Protein AF-A0A3B8JD65-F1 (afdb_monomer_lite)

pLDDT: mean 92.72, std 9.22, range [46.81, 98.81]

Radius of gyration: 20.48 Å; chains: 1; bounding box: 44×36×71 Å

Secondary structure (DSSP, 8-state):
------S-S-EEHHHHHHHHHHHHHHHHHH--HHHHHHHHHHHHHHHHHTB-TTT-SB-SEE-TTS-B---SGGGG-S-BTTBSHHHHHHHHHHHHHIIIIIII---EEEEE-PPTT-SGGGEEE---S-PPTTSEEEEEEEETTEE---EETTTTEEE----SSPPPEEEEEEE-

Structure (mmCIF, N/CA/C/O backbone):
data_AF-A0A3B8JD65-F1
#
_entry.id   AF-A0A3B8JD65-F1
#
loop_
_atom_site.group_PDB
_atom_site.id
_atom_site.type_symbol
_atom_site.label_atom_id
_atom_site.label_alt_id
_atom_site.label_comp_id
_atom_site.label_asym_id
_atom_site.label_entity_id
_atom_site.label_seq_id
_atom_site.pdbx_PDB_ins_code
_atom_site.Cartn_x
_atom_site.Cartn_y
_atom_site.Cartn_z
_atom_site.occupancy
_atom_site.B_iso_or_equiv
_atom_site.auth_seq_id
_atom_site.auth_comp_id
_atom_site.auth_asym_id
_atom_site.auth_atom_id
_atom_site.pdbx_PDB_model_num
ATOM 1 N N . SER A 1 1 ? 8.258 0.711 -44.687 1.00 46.81 1 SER A N 1
ATOM 2 C CA . SER A 1 1 ? 7.918 1.975 -44.004 1.00 46.81 1 SER A CA 1
ATOM 3 C C . SER A 1 1 ? 9.043 2.310 -43.041 1.00 46.81 1 SER A C 1
ATOM 5 O O . SER A 1 1 ? 9.581 1.408 -42.413 1.00 46.81 1 SER A O 1
ATOM 7 N N . ILE A 1 2 ? 9.456 3.573 -42.954 1.00 46.84 2 ILE A N 1
ATOM 8 C CA . ILE A 1 2 ? 10.455 4.006 -41.969 1.00 46.84 2 ILE A CA 1
ATOM 9 C C . ILE A 1 2 ? 9.679 4.369 -40.703 1.00 46.84 2 ILE A C 1
ATOM 11 O O . ILE A 1 2 ? 8.951 5.361 -40.692 1.00 46.84 2 ILE A O 1
ATOM 15 N N . HIS A 1 3 ? 9.789 3.552 -39.657 1.00 54.88 3 HIS A N 1
ATOM 16 C CA . HIS A 1 3 ? 9.274 3.903 -38.336 1.00 54.88 3 HIS A CA 1
ATOM 17 C C . HIS A 1 3 ? 10.179 4.995 -37.756 1.00 54.88 3 HIS A C 1
ATOM 19 O O . HIS A 1 3 ? 11.249 4.706 -37.227 1.00 54.88 3 HIS A O 1
ATOM 25 N N . ARG A 1 4 ? 9.793 6.270 -37.888 1.00 50.84 4 ARG A N 1
ATOM 26 C CA . ARG A 1 4 ? 10.418 7.328 -37.084 1.00 50.84 4 ARG A CA 1
ATOM 27 C C . ARG A 1 4 ? 10.106 7.032 -35.618 1.00 50.84 4 ARG A C 1
ATOM 29 O O . ARG A 1 4 ? 8.936 6.916 -35.262 1.00 50.84 4 ARG A O 1
ATOM 36 N N . TYR A 1 5 ? 11.138 6.910 -34.787 1.00 55.41 5 TYR A N 1
ATOM 37 C CA . TYR A 1 5 ? 10.988 6.905 -33.333 1.00 55.41 5 TYR A CA 1
ATOM 38 C C . TYR A 1 5 ? 10.368 8.252 -32.932 1.00 55.41 5 TYR A C 1
ATOM 40 O O . TYR A 1 5 ? 11.020 9.288 -33.001 1.00 55.41 5 TYR A O 1
ATOM 48 N N . VAL A 1 6 ? 9.076 8.249 -32.601 1.00 52.88 6 VAL A N 1
ATOM 49 C CA . VAL A 1 6 ? 8.347 9.449 -32.138 1.00 52.88 6 VAL A CA 1
ATOM 50 C C . VAL A 1 6 ? 8.665 9.745 -30.664 1.00 52.88 6 VAL A C 1
ATOM 52 O O . VAL A 1 6 ? 8.416 10.841 -30.174 1.00 52.88 6 VAL A O 1
ATOM 55 N N . TRP A 1 7 ? 9.261 8.783 -29.962 1.00 64.12 7 TRP A N 1
ATOM 56 C CA . TRP A 1 7 ? 9.438 8.801 -28.519 1.00 64.12 7 TRP A CA 1
ATOM 57 C C . TRP A 1 7 ? 10.915 8.869 -28.155 1.00 64.12 7 TRP A C 1
ATOM 59 O O . TRP A 1 7 ? 11.736 8.150 -28.717 1.00 64.12 7 TRP A O 1
ATOM 69 N N . HIS A 1 8 ? 11.248 9.714 -27.184 1.00 80.25 8 HIS A N 1
ATOM 70 C CA . HIS A 1 8 ? 12.492 9.546 -26.445 1.00 80.25 8 HIS A CA 1
ATOM 71 C C . HIS A 1 8 ? 12.450 8.220 -25.675 1.00 80.25 8 HIS A C 1
ATOM 73 O O . HIS A 1 8 ? 11.383 7.730 -25.303 1.00 80.25 8 HIS A O 1
ATOM 79 N N . ASP A 1 9 ? 13.608 7.656 -25.371 1.00 88.19 9 ASP A N 1
ATOM 80 C CA . ASP A 1 9 ? 13.733 6.409 -24.617 1.00 88.19 9 ASP A CA 1
ATOM 81 C C . ASP A 1 9 ? 13.684 6.604 -23.090 1.00 88.19 9 ASP A C 1
ATOM 83 O O . ASP A 1 9 ? 13.762 5.626 -22.349 1.00 88.19 9 ASP A O 1
ATOM 87 N N . ARG A 1 10 ? 13.479 7.841 -22.615 1.00 90.69 10 ARG A N 1
ATOM 88 C CA . ARG A 1 10 ? 13.289 8.155 -21.189 1.00 90.69 10 ARG A CA 1
ATOM 89 C C . ARG A 1 10 ? 12.028 7.503 -20.615 1.00 90.69 10 ARG A C 1
ATOM 91 O O . ARG A 1 10 ? 10.979 7.488 -21.263 1.00 90.69 10 ARG A O 1
ATOM 98 N N . LYS A 1 11 ? 12.137 7.031 -19.378 1.00 93.44 11 LYS A N 1
ATOM 99 C CA . LYS A 1 11 ? 11.097 6.450 -18.529 1.00 93.44 11 LYS A CA 1
ATOM 100 C C . LYS A 1 11 ? 10.972 7.332 -17.293 1.00 93.44 11 LYS A C 1
ATOM 102 O O . LYS A 1 11 ? 11.954 7.486 -16.571 1.00 93.44 11 LYS A O 1
ATOM 107 N N . ALA A 1 12 ? 9.792 7.903 -17.072 1.00 92.75 12 ALA A N 1
ATOM 108 C CA . ALA A 1 12 ? 9.534 8.755 -15.916 1.00 92.75 12 ALA A CA 1
ATOM 109 C C . ALA A 1 12 ? 9.113 7.929 -14.699 1.00 92.75 12 ALA A C 1
ATOM 111 O O . ALA A 1 12 ? 8.365 6.959 -14.841 1.00 92.75 12 ALA A O 1
ATOM 112 N N . TRP A 1 13 ? 9.551 8.352 -13.510 1.00 92.50 13 TRP A N 1
ATOM 113 C CA . TRP A 1 13 ? 9.298 7.645 -12.249 1.00 92.50 13 TRP A CA 1
ATOM 114 C C . TRP A 1 13 ? 7.806 7.404 -12.012 1.00 92.50 13 TRP A C 1
ATOM 116 O O . TRP A 1 13 ? 7.386 6.259 -11.868 1.00 92.50 13 TRP A O 1
ATOM 126 N N . TRP A 1 14 ? 6.988 8.455 -12.116 1.00 93.81 14 TRP A N 1
ATOM 127 C CA . TRP A 1 14 ? 5.559 8.381 -11.821 1.00 93.81 14 TRP A CA 1
ATOM 128 C C . TRP A 1 14 ? 4.814 7.464 -12.796 1.00 93.81 14 TRP A C 1
ATOM 130 O O . TRP A 1 14 ? 3.883 6.769 -12.403 1.00 93.81 14 TRP A O 1
ATOM 140 N N . GLN A 1 15 ? 5.227 7.414 -14.068 1.00 94.06 15 GLN A N 1
ATOM 141 C CA . GLN A 1 15 ? 4.615 6.514 -15.051 1.00 94.06 15 GLN A CA 1
ATOM 142 C C . GLN A 1 15 ? 4.883 5.056 -14.685 1.00 94.06 15 GLN A C 1
ATOM 144 O O . GLN A 1 15 ? 3.993 4.214 -14.806 1.00 94.06 15 GLN A O 1
ATOM 149 N N . GLN A 1 16 ? 6.097 4.768 -14.214 1.00 95.25 16 GLN A N 1
ATOM 150 C CA . GLN A 1 16 ? 6.479 3.437 -13.770 1.00 95.25 16 GLN A CA 1
ATOM 151 C C . GLN A 1 16 ? 5.748 3.055 -12.474 1.00 95.25 16 GLN A C 1
ATOM 153 O O . GLN A 1 16 ? 5.170 1.972 -12.408 1.00 95.25 16 GLN A O 1
ATOM 158 N N . GLU A 1 17 ? 5.709 3.951 -11.483 1.00 96.38 17 GLU A N 1
ATOM 159 C CA . GLU A 1 17 ? 5.003 3.752 -10.209 1.00 96.38 17 GLU A CA 1
ATOM 160 C C . GLU A 1 17 ? 3.509 3.467 -10.440 1.00 96.38 17 GLU A C 1
ATOM 162 O O . GLU A 1 17 ? 2.987 2.457 -9.966 1.00 96.38 17 GLU A O 1
ATOM 167 N N . GLN A 1 18 ? 2.830 4.279 -11.257 1.00 96.31 18 GLN A N 1
ATOM 168 C CA . GLN A 1 18 ? 1.416 4.064 -11.583 1.00 96.31 18 GLN A CA 1
ATOM 169 C C . GLN A 1 18 ? 1.184 2.791 -12.406 1.00 96.31 18 GLN A C 1
ATOM 171 O O . GLN A 1 18 ? 0.194 2.091 -12.191 1.00 96.31 18 GLN A O 1
ATOM 176 N N . SER A 1 19 ? 2.097 2.441 -13.321 1.00 96.75 19 SER A N 1
ATOM 177 C CA . SER A 1 19 ? 1.998 1.193 -14.086 1.00 96.75 19 SER A CA 1
ATOM 178 C C . SER A 1 19 ? 2.054 -0.039 -13.184 1.00 96.75 19 SER A C 1
ATOM 180 O O . SER A 1 19 ? 1.324 -0.998 -13.434 1.00 96.75 19 SER A O 1
ATOM 182 N N . ILE A 1 20 ? 2.900 -0.030 -12.151 1.00 97.50 20 ILE A N 1
ATOM 183 C CA . ILE A 1 20 ? 3.006 -1.133 -11.187 1.00 97.50 20 ILE A CA 1
ATOM 184 C C . ILE A 1 20 ? 1.679 -1.311 -10.445 1.00 97.50 20 ILE A C 1
ATOM 186 O O . ILE A 1 20 ? 1.142 -2.419 -10.398 1.00 97.50 20 ILE A O 1
ATOM 190 N N . LEU A 1 21 ? 1.126 -0.216 -9.914 1.00 96.94 21 LEU A N 1
ATOM 191 C CA . LEU A 1 21 ? -0.142 -0.237 -9.185 1.00 96.94 21 LEU A CA 1
ATOM 192 C C . LEU A 1 21 ? -1.298 -0.712 -10.071 1.00 96.94 21 LEU A C 1
ATOM 194 O O . LEU A 1 21 ? -2.049 -1.604 -9.676 1.00 96.94 21 LEU A O 1
ATOM 198 N N . ALA A 1 22 ? -1.397 -0.187 -11.295 1.00 96.56 22 ALA A N 1
ATOM 199 C CA . ALA A 1 22 ? -2.426 -0.585 -12.248 1.00 96.56 22 ALA A CA 1
ATOM 200 C C . ALA A 1 22 ? -2.369 -2.088 -12.560 1.00 96.56 22 ALA A C 1
ATOM 202 O O . ALA A 1 22 ? -3.400 -2.762 -12.538 1.00 96.56 22 ALA A O 1
ATOM 203 N N . TYR A 1 23 ? -1.176 -2.640 -12.802 1.00 97.50 23 TYR A N 1
ATOM 204 C CA . TYR A 1 23 ? -1.044 -4.069 -13.076 1.00 97.50 23 TYR A CA 1
ATOM 205 C C . TYR A 1 23 ? -1.343 -4.944 -11.859 1.00 97.50 23 TYR A C 1
ATOM 207 O O . TYR A 1 23 ? -1.948 -5.999 -12.035 1.00 97.50 23 TYR A O 1
ATOM 215 N N . PHE A 1 24 ? -0.999 -4.522 -10.638 1.00 96.06 24 PHE A N 1
ATOM 216 C CA . PHE A 1 24 ? -1.393 -5.265 -9.439 1.00 96.06 24 PHE A CA 1
ATOM 217 C C . PHE A 1 24 ? -2.913 -5.296 -9.240 1.00 96.06 24 PHE A C 1
ATOM 219 O O . PHE A 1 24 ? -3.464 -6.360 -8.950 1.00 96.06 24 PHE A O 1
ATOM 226 N N . ILE A 1 25 ? -3.603 -4.173 -9.462 1.00 95.19 25 ILE A N 1
ATOM 227 C CA . ILE A 1 25 ? -5.071 -4.124 -9.413 1.00 95.19 25 ILE A CA 1
ATOM 228 C C . ILE A 1 25 ? -5.665 -5.043 -10.486 1.00 95.19 25 ILE A C 1
ATOM 230 O O . ILE A 1 25 ? -6.498 -5.891 -10.172 1.00 95.19 25 ILE A O 1
ATOM 234 N N . LEU A 1 26 ? -5.216 -4.928 -11.742 1.00 95.75 26 LEU A N 1
ATOM 235 C CA . LEU A 1 26 ? -5.706 -5.767 -12.842 1.00 95.75 26 LEU A CA 1
ATOM 236 C C . LEU A 1 26 ? -5.462 -7.257 -12.580 1.00 95.75 26 LEU A C 1
ATOM 238 O O . LEU A 1 26 ? -6.350 -8.073 -12.821 1.00 95.75 26 LEU A O 1
ATOM 242 N N . ALA A 1 27 ? -4.288 -7.615 -12.058 1.00 94.75 27 ALA A N 1
ATOM 243 C CA . ALA A 1 27 ? -3.955 -8.985 -11.689 1.00 94.75 27 ALA A CA 1
ATOM 244 C C . ALA A 1 27 ? -4.918 -9.533 -10.634 1.00 94.75 27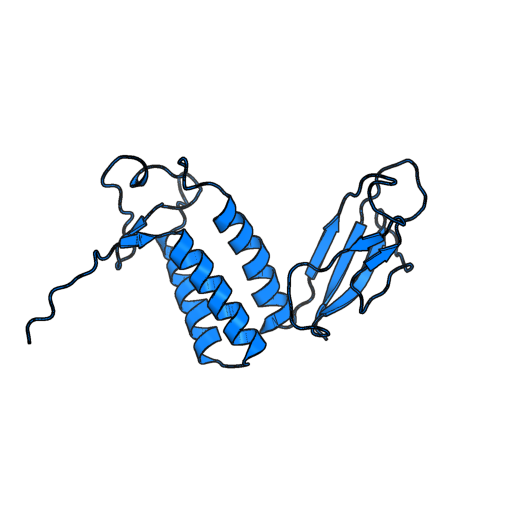 ALA A C 1
ATOM 246 O O . ALA A 1 27 ? -5.438 -10.634 -10.791 1.00 94.75 27 ALA A O 1
ATOM 247 N N . GLY A 1 28 ? -5.179 -8.752 -9.586 1.00 92.31 28 GLY A N 1
ATOM 248 C CA . GLY A 1 28 ? -6.033 -9.156 -8.480 1.00 92.31 28 GLY A CA 1
ATOM 249 C C . GLY A 1 28 ? -7.527 -9.191 -8.804 1.00 92.31 28 GLY A C 1
ATOM 250 O O . GLY A 1 28 ? -8.230 -10.087 -8.347 1.00 92.31 28 GLY A O 1
ATOM 251 N N . VAL A 1 29 ? -8.015 -8.241 -9.605 1.00 93.00 29 VAL A N 1
ATOM 252 C CA . VAL A 1 29 ? -9.440 -8.123 -9.961 1.00 93.00 29 VAL A CA 1
ATOM 253 C C . VAL A 1 29 ? -9.826 -9.088 -11.079 1.00 93.00 29 VAL A C 1
ATOM 255 O O . VAL A 1 29 ? -10.882 -9.712 -11.014 1.00 93.00 29 VAL A O 1
ATOM 258 N N . LEU A 1 30 ? -8.987 -9.221 -12.110 1.00 94.12 30 LEU A N 1
ATOM 259 C CA . LEU A 1 30 ? -9.274 -10.075 -13.270 1.00 94.12 30 LEU A CA 1
ATOM 260 C C . LEU A 1 30 ? -8.716 -11.495 -13.117 1.00 94.12 30 LEU A C 1
ATOM 262 O O . LEU A 1 30 ? -8.961 -12.336 -13.979 1.00 94.12 30 LEU A O 1
ATOM 266 N N . ASN A 1 31 ? -7.953 -11.756 -12.050 1.00 87.19 31 ASN A N 1
ATOM 267 C CA . ASN A 1 31 ? -7.280 -13.028 -11.784 1.00 87.19 31 ASN A CA 1
ATOM 268 C C . ASN A 1 31 ? -6.442 -13.534 -12.979 1.00 87.19 31 ASN A C 1
ATOM 270 O O . ASN A 1 31 ? -6.414 -14.726 -13.289 1.00 87.19 31 ASN A O 1
ATOM 274 N N . ASN A 1 32 ? -5.780 -12.611 -13.686 1.00 90.88 32 ASN A N 1
ATOM 275 C CA . ASN A 1 32 ? -5.010 -12.903 -14.895 1.00 90.88 32 ASN A CA 1
ATOM 276 C C . ASN A 1 32 ? -3.500 -12.846 -14.612 1.00 90.88 32 ASN A C 1
ATOM 278 O O . ASN A 1 32 ? -2.957 -11.822 -14.188 1.00 90.88 32 ASN A O 1
ATOM 282 N N . GLN A 1 33 ? -2.817 -13.956 -14.901 1.00 92.25 33 GLN A N 1
ATOM 283 C CA . GLN A 1 33 ? -1.388 -14.128 -14.648 1.00 92.25 33 GLN A CA 1
ATOM 284 C C . GLN A 1 33 ? -0.490 -13.242 -15.519 1.00 92.25 33 GLN A C 1
ATOM 286 O O . GLN A 1 33 ? 0.614 -12.913 -15.088 1.00 92.25 33 GLN A O 1
ATOM 291 N N . ASP A 1 34 ? -0.945 -12.793 -16.692 1.00 97.38 34 ASP A N 1
ATOM 292 C CA . ASP A 1 34 ? -0.174 -11.847 -17.503 1.00 97.38 34 ASP A CA 1
ATOM 293 C C . ASP A 1 34 ? -0.041 -10.493 -16.808 1.00 97.38 34 ASP A C 1
ATOM 295 O O . ASP A 1 34 ? 1.058 -9.949 -16.741 1.00 97.38 34 ASP A O 1
ATOM 299 N N . TYR A 1 35 ? -1.117 -9.978 -16.203 1.00 97.38 35 TYR A N 1
ATOM 300 C CA . TYR A 1 35 ? -1.037 -8.733 -15.434 1.00 97.38 35 TYR A CA 1
ATOM 301 C C . TYR A 1 35 ? -0.164 -8.889 -14.193 1.00 97.38 35 TYR A C 1
ATOM 303 O O . TYR A 1 35 ? 0.601 -7.985 -13.869 1.00 97.38 35 TYR A O 1
ATOM 311 N N . HIS A 1 36 ? -0.204 -10.051 -13.536 1.00 95.50 36 HIS A N 1
ATOM 312 C CA . HIS A 1 36 ? 0.692 -10.317 -12.415 1.00 95.50 36 HIS A CA 1
ATOM 313 C C . HIS A 1 36 ? 2.161 -10.318 -12.861 1.00 95.50 36 HIS A C 1
ATOM 315 O O . HIS A 1 36 ? 3.011 -9.697 -12.218 1.00 95.50 36 HIS A O 1
ATOM 321 N N . ARG A 1 37 ? 2.463 -10.959 -13.995 1.00 97.38 37 ARG A N 1
ATOM 322 C CA . ARG A 1 37 ? 3.797 -10.939 -14.600 1.00 97.38 37 ARG A CA 1
ATOM 323 C C . ARG A 1 37 ? 4.228 -9.515 -14.953 1.00 97.38 37 ARG A C 1
ATOM 325 O O . ARG A 1 37 ? 5.320 -9.121 -14.554 1.00 97.38 37 ARG A O 1
ATOM 332 N N . PHE A 1 38 ? 3.373 -8.723 -15.601 1.00 97.88 38 PHE A N 1
ATOM 333 C CA . PHE A 1 38 ? 3.680 -7.331 -15.941 1.00 97.88 38 PHE A CA 1
ATOM 334 C C . PHE A 1 38 ? 3.925 -6.460 -14.706 1.00 97.88 38 PHE A C 1
ATOM 336 O O . PHE A 1 38 ? 4.867 -5.672 -14.706 1.00 97.88 38 PHE A O 1
ATOM 343 N N . ALA A 1 39 ? 3.150 -6.633 -13.629 1.00 96.56 39 ALA A N 1
ATOM 344 C CA . ALA A 1 39 ? 3.389 -5.929 -12.369 1.00 96.56 39 ALA A CA 1
ATOM 345 C C . ALA A 1 39 ? 4.783 -6.247 -11.809 1.00 96.56 39 ALA A C 1
ATOM 347 O O . ALA A 1 39 ? 5.522 -5.345 -11.417 1.00 96.56 39 ALA A O 1
ATOM 348 N N . ARG A 1 40 ? 5.169 -7.529 -11.817 1.00 96.69 40 ARG A N 1
ATOM 349 C CA . ARG A 1 40 ? 6.481 -7.980 -11.335 1.00 96.69 40 ARG A CA 1
ATOM 350 C C . ARG A 1 40 ? 7.628 -7.486 -12.208 1.00 96.69 40 ARG A C 1
ATOM 352 O O . ARG A 1 40 ? 8.633 -7.044 -11.666 1.00 96.69 40 ARG A O 1
ATOM 359 N N . GLU A 1 41 ? 7.487 -7.546 -13.529 1.00 97.56 41 GLU A N 1
ATOM 360 C CA . GLU A 1 41 ? 8.483 -7.033 -14.477 1.00 97.56 41 GLU A CA 1
ATOM 361 C C . GLU A 1 41 ? 8.662 -5.513 -14.312 1.00 97.56 41 GLU A C 1
ATOM 363 O O . GLU A 1 41 ? 9.790 -5.027 -14.207 1.00 97.56 41 GLU A O 1
ATOM 368 N N . ALA A 1 42 ? 7.559 -4.765 -14.196 1.00 96.94 42 ALA A N 1
ATOM 369 C CA . ALA A 1 42 ? 7.583 -3.323 -13.980 1.00 96.94 42 ALA A CA 1
ATOM 370 C C . ALA A 1 42 ? 8.208 -2.945 -12.626 1.00 96.94 42 ALA A C 1
ATOM 372 O O . ALA A 1 42 ? 9.029 -2.026 -12.566 1.00 96.94 42 ALA A O 1
ATOM 373 N N . ALA A 1 43 ? 7.865 -3.668 -11.556 1.00 97.19 43 ALA A N 1
ATOM 374 C CA . ALA A 1 43 ? 8.433 -3.461 -10.227 1.00 97.19 43 ALA A CA 1
ATOM 375 C C . ALA A 1 43 ? 9.920 -3.833 -10.176 1.00 97.19 43 ALA A C 1
ATOM 377 O O . ALA A 1 43 ? 10.707 -3.126 -9.552 1.00 97.19 43 ALA A O 1
ATOM 378 N N . ALA A 1 44 ? 10.329 -4.904 -10.861 1.00 97.25 44 ALA A N 1
ATOM 379 C CA . ALA A 1 44 ? 11.732 -5.294 -10.963 1.00 97.25 44 ALA A CA 1
ATOM 380 C C . ALA A 1 44 ? 12.560 -4.223 -11.683 1.00 97.25 44 ALA A C 1
ATOM 382 O O . ALA A 1 44 ? 13.621 -3.846 -11.191 1.00 97.25 44 ALA A O 1
ATOM 383 N N . PHE A 1 45 ? 12.057 -3.682 -12.799 1.00 97.12 45 PHE A N 1
ATOM 384 C CA . PHE A 1 45 ? 12.710 -2.570 -13.491 1.00 97.12 45 PHE A CA 1
ATOM 385 C C . PHE A 1 45 ? 12.814 -1.329 -12.595 1.00 97.12 45 PHE A C 1
ATOM 387 O O . PHE A 1 45 ? 13.874 -0.713 -12.517 1.00 97.12 45 PHE A O 1
ATOM 394 N N . TYR A 1 46 ? 11.740 -0.988 -11.877 1.00 96.81 46 TYR A N 1
ATOM 395 C CA . TYR A 1 46 ? 11.739 0.142 -10.950 1.00 96.81 46 TYR A CA 1
ATOM 396 C C . TYR A 1 46 ? 12.788 -0.017 -9.843 1.00 96.81 46 TYR A C 1
ATOM 398 O O . TYR A 1 46 ? 13.657 0.836 -9.684 1.00 96.81 46 TYR A O 1
ATOM 406 N N . ASN A 1 47 ? 12.769 -1.147 -9.136 1.00 95.69 47 ASN A N 1
ATOM 407 C CA . ASN A 1 47 ? 13.701 -1.413 -8.042 1.00 95.69 47 ASN A CA 1
ATOM 408 C C . ASN A 1 47 ? 15.165 -1.469 -8.497 1.00 95.69 47 ASN A C 1
ATOM 410 O O . ASN A 1 47 ? 16.046 -1.108 -7.726 1.00 95.69 47 ASN A O 1
ATOM 414 N N . ALA A 1 48 ? 15.429 -1.923 -9.725 1.00 96.06 48 ALA A N 1
ATOM 415 C CA . ALA A 1 48 ? 16.787 -2.026 -10.248 1.00 96.06 48 ALA A CA 1
ATOM 416 C C . ALA A 1 48 ? 17.377 -0.678 -10.691 1.00 96.06 48 ALA A C 1
ATOM 418 O O . ALA A 1 48 ? 18.588 -0.502 -10.603 1.00 96.06 48 ALA A O 1
ATOM 419 N N . TRP A 1 49 ? 16.549 0.244 -11.194 1.00 96.25 49 TRP A N 1
ATOM 420 C CA . TRP A 1 49 ? 17.054 1.399 -11.949 1.00 96.25 49 TRP A CA 1
ATOM 421 C C . TRP A 1 49 ? 16.617 2.759 -11.419 1.00 96.25 49 TRP A C 1
ATOM 423 O O . TRP A 1 49 ? 17.319 3.741 -11.632 1.00 96.25 49 TRP A O 1
ATOM 433 N N . PHE A 1 50 ? 15.466 2.849 -10.754 1.00 95.69 50 PHE A N 1
ATOM 434 C CA . PHE A 1 50 ? 14.924 4.135 -10.317 1.00 95.69 50 PHE A CA 1
ATOM 435 C C . PHE A 1 50 ? 15.391 4.551 -8.925 1.00 95.69 50 PHE A C 1
ATOM 437 O O . PHE A 1 50 ? 15.430 5.748 -8.646 1.00 95.69 50 PHE A O 1
ATOM 444 N N . LEU A 1 51 ? 15.731 3.594 -8.060 1.00 94.19 51 LEU A N 1
ATOM 445 C CA . LEU A 1 51 ? 16.168 3.875 -6.697 1.00 94.19 51 LEU A CA 1
ATOM 446 C C . LEU A 1 51 ? 17.615 4.367 -6.697 1.00 94.19 51 LEU A C 1
ATOM 448 O O . LEU A 1 51 ? 18.511 3.670 -7.169 1.00 94.19 51 LEU A O 1
ATOM 452 N N . ASP A 1 52 ? 17.845 5.544 -6.124 1.00 93.06 52 ASP A N 1
ATOM 453 C CA . ASP A 1 52 ? 19.198 6.012 -5.851 1.00 93.06 52 ASP A CA 1
ATOM 454 C C . ASP A 1 52 ? 19.617 5.511 -4.466 1.00 93.06 52 ASP A C 1
ATOM 456 O O . ASP A 1 52 ? 19.182 6.032 -3.437 1.00 93.06 52 ASP A O 1
ATOM 460 N N . THR A 1 53 ? 20.417 4.448 -4.441 1.00 89.31 53 THR A N 1
ATOM 461 C CA . THR A 1 53 ? 20.839 3.780 -3.203 1.00 89.31 53 THR A CA 1
ATOM 462 C C . THR A 1 53 ? 21.985 4.484 -2.482 1.00 89.31 53 THR A C 1
ATOM 464 O O . THR A 1 53 ? 22.242 4.154 -1.329 1.00 89.31 53 THR A O 1
ATOM 467 N N . GLU A 1 54 ? 22.657 5.434 -3.135 1.00 90.56 54 GLU A N 1
ATOM 468 C CA . GLU A 1 54 ? 23.779 6.181 -2.556 1.00 90.56 54 GLU A CA 1
ATOM 469 C C . GLU A 1 54 ? 23.269 7.433 -1.838 1.00 90.56 54 GLU A C 1
ATOM 471 O O . GLU A 1 54 ? 23.517 7.638 -0.652 1.00 90.56 54 GLU A O 1
ATOM 476 N N . ASP A 1 55 ? 22.480 8.240 -2.547 1.00 90.25 55 ASP A N 1
ATOM 477 C CA . ASP A 1 55 ? 22.019 9.547 -2.073 1.00 90.25 55 ASP A CA 1
ATOM 478 C C . ASP A 1 55 ? 20.540 9.527 -1.628 1.00 90.25 55 ASP A C 1
ATOM 480 O O . ASP A 1 55 ? 19.979 10.560 -1.248 1.00 90.25 55 ASP A O 1
ATOM 484 N N . GLY A 1 56 ? 19.874 8.370 -1.713 1.00 90.25 56 GLY A N 1
ATOM 485 C CA . GLY A 1 56 ? 18.464 8.181 -1.365 1.00 90.25 56 GLY A CA 1
ATOM 486 C C . GLY A 1 56 ? 17.488 8.788 -2.378 1.00 90.25 56 GLY A C 1
ATOM 487 O O . GLY A 1 56 ? 17.836 9.648 -3.181 1.00 90.25 56 GLY A O 1
ATOM 488 N N . GLY A 1 57 ? 16.221 8.375 -2.331 1.00 90.75 57 GLY A N 1
ATOM 489 C CA . GLY A 1 57 ? 15.179 8.873 -3.233 1.00 90.75 57 GLY A CA 1
ATOM 490 C C . GLY A 1 57 ? 15.152 8.168 -4.592 1.00 90.75 57 GLY A C 1
ATOM 491 O O . GLY A 1 57 ? 15.613 7.037 -4.734 1.00 90.75 57 GLY A O 1
ATOM 492 N N . VAL A 1 58 ? 14.541 8.828 -5.576 1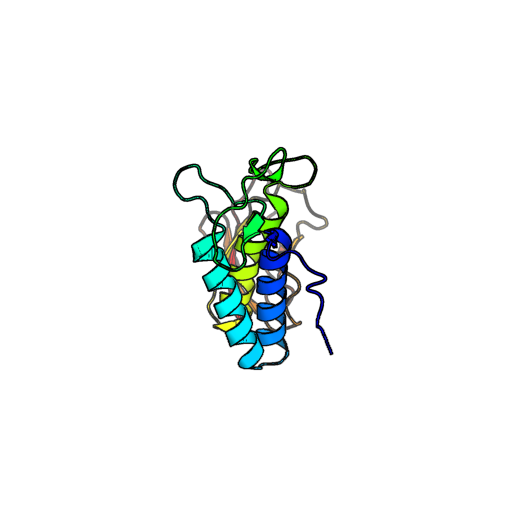.00 93.94 58 VAL A N 1
ATOM 493 C CA . VAL A 1 58 ? 14.195 8.236 -6.874 1.00 93.94 58 VAL A CA 1
ATOM 494 C C . VAL A 1 58 ? 14.670 9.152 -7.997 1.00 93.94 58 VAL A C 1
ATOM 496 O O . VAL A 1 58 ? 14.502 10.371 -7.908 1.00 93.94 58 VAL A O 1
ATOM 499 N N . TYR A 1 59 ? 15.256 8.591 -9.054 1.00 93.81 59 TYR A N 1
ATOM 500 C CA . TYR A 1 59 ? 15.610 9.355 -10.249 1.00 93.81 59 TYR A CA 1
ATOM 501 C C . TYR A 1 59 ? 14.359 9.841 -10.981 1.00 93.81 59 TYR A C 1
ATOM 503 O O . TYR A 1 59 ? 13.422 9.079 -11.201 1.00 93.81 59 TYR A O 1
ATOM 511 N N . PHE A 1 60 ? 14.367 11.099 -11.429 1.00 92.88 60 PHE A N 1
ATOM 512 C CA . PHE A 1 60 ? 13.259 11.668 -12.201 1.00 92.88 60 PHE A CA 1
ATOM 513 C C . PHE A 1 60 ? 13.025 10.874 -13.500 1.00 92.88 60 PHE A C 1
ATOM 515 O O . PHE A 1 60 ? 11.906 10.482 -13.820 1.00 92.88 60 PHE A O 1
ATOM 522 N N . ASN A 1 61 ? 14.091 10.593 -14.249 1.00 93.25 61 ASN A N 1
ATOM 523 C CA . ASN A 1 61 ? 14.034 9.786 -15.462 1.00 93.25 61 ASN A CA 1
ATOM 524 C C . ASN A 1 61 ? 15.194 8.789 -15.495 1.00 93.25 61 ASN A C 1
ATOM 526 O O . ASN A 1 61 ? 16.325 9.135 -15.153 1.00 93.25 61 ASN A O 1
ATOM 530 N N . VAL A 1 62 ? 14.931 7.597 -16.025 1.00 94.81 62 VAL A N 1
ATOM 531 C CA . VAL A 1 62 ? 15.967 6.670 -16.509 1.00 94.81 62 VAL A CA 1
ATOM 532 C C . VAL A 1 62 ? 15.786 6.442 -18.004 1.00 94.81 62 VAL A C 1
ATOM 534 O O . VAL A 1 62 ? 14.696 6.621 -18.542 1.00 94.81 62 VAL A O 1
ATOM 537 N N . LEU A 1 63 ? 16.841 6.060 -18.709 1.00 93.94 63 LEU A N 1
ATOM 538 C CA . LEU A 1 63 ? 16.752 5.604 -20.093 1.00 93.94 63 LEU A CA 1
ATOM 539 C C . LEU A 1 63 ? 16.189 4.177 -20.148 1.00 93.94 63 LEU A C 1
ATOM 541 O O . LEU A 1 63 ? 16.114 3.477 -19.139 1.00 93.94 63 LEU A O 1
ATOM 545 N N . ALA A 1 64 ? 15.811 3.704 -21.336 1.00 91.50 64 ALA A N 1
ATOM 546 C CA . ALA A 1 64 ? 15.258 2.356 -21.502 1.00 91.50 64 ALA A CA 1
ATOM 547 C C . ALA A 1 64 ? 16.234 1.236 -21.084 1.00 91.50 64 ALA A C 1
ATOM 549 O O . ALA A 1 64 ? 15.799 0.125 -20.797 1.00 91.50 64 ALA A O 1
ATOM 550 N N . ASN A 1 65 ? 17.536 1.530 -21.034 1.00 93.38 65 ASN A N 1
ATOM 551 C CA . ASN A 1 65 ? 18.574 0.630 -20.532 1.00 93.38 65 ASN A CA 1
ATOM 552 C C . ASN A 1 65 ? 18.841 0.767 -19.018 1.00 93.38 65 ASN A C 1
ATOM 554 O O . ASN A 1 65 ? 19.756 0.122 -18.520 1.00 93.38 65 ASN A O 1
ATOM 558 N N . GLY A 1 66 ? 18.086 1.612 -18.311 1.00 93.50 66 GLY A N 1
ATOM 559 C CA . GLY A 1 66 ? 18.197 1.816 -16.868 1.00 93.50 66 GLY A CA 1
ATOM 560 C C . GLY A 1 66 ? 19.172 2.909 -16.425 1.00 93.50 66 GLY A C 1
ATOM 561 O O . GLY A 1 66 ? 19.213 3.225 -15.242 1.00 93.50 66 GLY A O 1
ATOM 562 N N . LEU A 1 67 ? 19.933 3.529 -17.337 1.00 94.62 67 LEU A N 1
ATOM 563 C CA . LEU A 1 67 ? 20.851 4.609 -16.959 1.00 94.62 67 LEU A CA 1
ATOM 564 C C . LEU A 1 67 ? 20.079 5.860 -16.502 1.00 94.62 67 LEU A C 1
ATOM 566 O O . LEU A 1 67 ? 19.197 6.313 -17.239 1.00 94.62 67 LEU A O 1
ATOM 570 N N . PRO A 1 68 ? 20.424 6.474 -15.356 1.00 93.38 68 PRO A N 1
ATOM 571 C CA . PRO A 1 68 ? 19.822 7.734 -14.929 1.00 93.38 68 PRO A CA 1
ATOM 572 C C . PRO A 1 68 ? 20.020 8.845 -15.966 1.00 93.38 68 PRO A C 1
ATOM 574 O O . PRO A 1 68 ? 21.124 9.067 -16.470 1.00 93.38 68 PRO A O 1
ATOM 577 N N . TYR A 1 69 ? 18.951 9.575 -16.281 1.00 91.44 69 TYR A N 1
ATOM 578 C CA . TYR A 1 69 ? 18.990 10.664 -17.253 1.00 91.44 69 TYR A CA 1
ATOM 579 C C . TYR A 1 69 ? 19.209 12.013 -16.557 1.00 91.44 69 TYR A C 1
ATOM 581 O O . TYR A 1 69 ? 18.271 12.663 -16.107 1.00 91.44 69 TYR A O 1
ATOM 589 N N . LEU A 1 70 ? 20.472 12.446 -16.489 1.00 88.94 70 LEU A N 1
ATOM 590 C CA . LEU A 1 70 ? 20.927 13.592 -15.686 1.00 88.94 70 LEU A CA 1
ATOM 591 C C . LEU A 1 70 ? 21.254 14.839 -16.533 1.00 88.94 70 LEU A C 1
ATOM 593 O O . LEU A 1 70 ? 22.246 15.533 -16.277 1.00 88.94 70 LEU A O 1
ATOM 597 N N . ALA A 1 71 ? 20.460 15.113 -17.572 1.00 78.75 71 ALA A N 1
ATOM 598 C CA . ALA A 1 71 ? 20.807 16.083 -18.615 1.00 78.75 71 ALA A CA 1
ATOM 599 C C . ALA A 1 71 ? 20.877 17.540 -18.122 1.00 78.75 71 ALA A C 1
ATOM 601 O O . ALA A 1 71 ? 21.870 18.210 -18.394 1.00 78.75 71 ALA A O 1
ATOM 602 N N . SER A 1 72 ? 19.873 18.048 -17.395 1.00 76.81 72 SER A N 1
ATOM 603 C CA . SER A 1 72 ? 19.934 19.337 -16.672 1.00 76.81 72 SER A CA 1
ATOM 604 C C . SER A 1 72 ? 18.651 19.608 -15.866 1.00 76.81 72 SER A C 1
ATOM 606 O O . SER A 1 72 ? 17.649 18.913 -16.015 1.00 76.81 72 SER A O 1
ATOM 608 N N . GLY A 1 73 ? 18.676 20.636 -15.008 1.00 82.44 73 GLY A N 1
ATOM 609 C CA . GLY A 1 73 ? 17.492 21.126 -14.291 1.00 82.44 73 GLY A CA 1
ATOM 610 C C . GLY A 1 73 ? 16.859 20.085 -13.364 1.00 82.44 73 GLY A C 1
ATOM 611 O O . GLY A 1 73 ? 17.566 19.355 -12.670 1.00 82.44 73 GLY A O 1
ATOM 612 N N . ASN A 1 74 ? 15.524 20.016 -13.373 1.00 81.75 74 ASN A N 1
ATOM 613 C CA . ASN A 1 74 ? 14.750 19.101 -12.526 1.00 81.75 74 ASN A CA 1
ATOM 614 C C . ASN A 1 74 ? 15.112 17.624 -12.737 1.00 81.75 74 ASN A C 1
ATOM 616 O O . ASN A 1 74 ? 14.957 16.848 -11.806 1.00 81.75 74 ASN A O 1
ATOM 620 N N . GLU A 1 75 ? 15.626 17.232 -13.908 1.00 82.38 75 GLU A N 1
ATOM 621 C CA . GLU A 1 75 ? 15.970 15.831 -14.193 1.00 82.38 75 GLU A CA 1
ATOM 622 C C . GLU A 1 75 ? 17.211 15.345 -13.426 1.00 82.38 75 GLU A C 1
ATOM 624 O O . GLU A 1 75 ? 17.401 14.145 -13.261 1.00 82.38 75 GLU A O 1
ATOM 629 N N . ARG A 1 76 ? 18.037 16.269 -12.909 1.00 83.69 76 ARG A N 1
ATOM 630 C CA . ARG A 1 76 ? 19.101 15.956 -11.936 1.00 83.69 76 ARG A CA 1
ATOM 631 C C . ARG A 1 76 ? 18.606 15.948 -10.494 1.00 83.69 76 ARG A C 1
ATOM 633 O O . ARG A 1 76 ? 19.281 15.422 -9.616 1.00 83.69 76 ARG A O 1
ATOM 640 N N . GLY A 1 77 ? 17.484 16.613 -10.244 1.00 84.69 77 GLY A N 1
ATOM 641 C CA . GLY A 1 77 ? 16.901 16.729 -8.921 1.00 84.69 77 GLY A CA 1
ATOM 642 C C . GLY A 1 77 ? 16.073 15.500 -8.570 1.00 84.69 77 GLY A C 1
ATOM 643 O O . GLY A 1 77 ? 15.536 14.814 -9.433 1.00 84.69 77 GLY A O 1
ATOM 644 N N . LYS A 1 78 ? 15.918 15.271 -7.268 1.00 86.19 78 LYS A N 1
ATOM 645 C CA . LYS A 1 78 ? 14.989 14.275 -6.702 1.00 86.19 78 LYS A CA 1
ATOM 646 C C . LYS A 1 78 ? 13.730 14.921 -6.126 1.00 86.19 78 LYS A C 1
ATOM 648 O O . LYS A 1 78 ? 12.955 14.303 -5.404 1.00 86.19 78 LYS A O 1
ATOM 653 N N . GLY A 1 79 ? 13.562 16.207 -6.418 1.00 86.75 79 GLY A N 1
ATOM 654 C CA . GLY A 1 79 ? 12.467 17.036 -5.962 1.00 86.75 79 GLY A CA 1
ATOM 655 C C . GLY A 1 79 ? 12.335 18.261 -6.856 1.00 86.75 79 GLY A C 1
ATOM 656 O O . GLY A 1 79 ? 13.328 18.843 -7.291 1.00 86.75 79 GLY A O 1
ATOM 657 N N . SER A 1 80 ? 11.100 18.634 -7.160 1.00 86.81 80 SER A N 1
ATOM 658 C CA . SER A 1 80 ? 10.757 19.831 -7.924 1.00 86.81 80 SER A CA 1
ATOM 659 C C . SER A 1 80 ? 9.321 20.253 -7.609 1.00 86.81 80 SER A C 1
ATOM 661 O O . SER A 1 80 ? 8.624 19.595 -6.840 1.00 86.81 80 SER A O 1
ATOM 663 N N . HIS A 1 81 ? 8.822 21.296 -8.272 1.00 87.25 81 HIS A N 1
ATOM 664 C CA . HIS A 1 81 ? 7.395 21.641 -8.218 1.00 87.25 81 HIS A CA 1
ATOM 665 C C . HIS A 1 81 ? 6.468 20.506 -8.713 1.00 87.25 81 HIS A C 1
ATOM 667 O O . HIS A 1 81 ? 5.262 20.574 -8.502 1.00 87.25 81 HIS A O 1
ATOM 673 N N . SER A 1 82 ? 7.008 19.504 -9.420 1.00 82.88 82 SER A N 1
ATOM 674 C CA . SER A 1 82 ? 6.264 18.380 -10.016 1.00 82.88 82 SER A CA 1
ATOM 675 C C . SER A 1 82 ? 6.701 17.005 -9.506 1.00 82.88 82 SER A C 1
ATOM 677 O O . SER A 1 82 ? 6.122 16.000 -9.900 1.00 82.88 82 SER A O 1
ATOM 679 N N . MET A 1 83 ? 7.713 16.950 -8.635 1.00 87.50 83 MET A N 1
ATOM 680 C CA . MET A 1 83 ? 8.221 15.709 -8.058 1.00 87.50 83 MET A CA 1
ATOM 681 C C . MET A 1 83 ? 8.438 15.906 -6.567 1.00 87.50 83 MET A C 1
ATOM 683 O O . MET A 1 83 ? 9.215 16.758 -6.142 1.00 87.50 83 MET A O 1
ATOM 687 N N . SER A 1 84 ? 7.747 15.101 -5.779 1.00 86.56 84 SER A N 1
ATOM 688 C CA . SER A 1 84 ? 7.908 15.004 -4.336 1.00 86.56 84 SER A CA 1
ATOM 689 C C . SER A 1 84 ? 7.629 13.560 -3.921 1.00 86.56 84 SER A C 1
ATOM 691 O O . SER A 1 84 ? 7.459 12.685 -4.770 1.00 86.56 84 SER A O 1
ATOM 693 N N . GLY A 1 85 ? 7.541 13.301 -2.619 1.00 86.00 85 GLY A N 1
ATOM 694 C CA . GLY A 1 85 ? 7.298 11.958 -2.100 1.00 86.00 85 GLY A CA 1
ATOM 695 C C . GLY A 1 85 ? 5.894 11.397 -2.344 1.00 86.00 85 GLY A C 1
ATOM 696 O O . GLY A 1 85 ? 5.655 10.285 -1.891 1.00 86.00 85 GLY A O 1
ATOM 697 N N . TYR A 1 86 ? 4.971 12.114 -3.005 1.00 89.88 86 TYR A N 1
ATOM 698 C CA . TYR A 1 86 ? 3.587 11.650 -3.195 1.00 89.88 86 TYR A CA 1
ATOM 699 C C . TYR A 1 86 ? 3.534 10.262 -3.848 1.00 89.88 86 TYR A C 1
ATOM 701 O O . TYR A 1 86 ? 3.117 9.304 -3.201 1.00 89.88 86 TYR A O 1
ATOM 709 N N . HIS A 1 87 ? 4.019 10.136 -5.087 1.00 92.19 87 HIS A N 1
ATOM 710 C CA . HIS A 1 87 ? 3.887 8.883 -5.828 1.00 92.19 87 HIS A CA 1
ATOM 711 C C . HIS A 1 87 ? 4.740 7.757 -5.245 1.00 92.19 87 HIS A C 1
ATOM 713 O O . HIS A 1 87 ? 4.278 6.624 -5.191 1.00 92.19 87 HIS A O 1
ATOM 719 N N . SER A 1 88 ? 5.931 8.052 -4.723 1.00 91.19 88 SER A N 1
ATOM 720 C CA . SER A 1 88 ? 6.775 7.016 -4.119 1.00 91.19 88 SER A CA 1
ATOM 721 C C . SER A 1 88 ? 6.211 6.507 -2.792 1.00 91.19 88 SER A C 1
ATOM 723 O O . SER A 1 88 ? 6.274 5.311 -2.516 1.00 91.19 88 SER A O 1
ATOM 725 N N . THR A 1 89 ? 5.600 7.380 -1.982 1.00 92.56 89 THR A N 1
ATOM 726 C CA . THR A 1 89 ? 4.916 6.959 -0.745 1.00 92.56 89 THR A CA 1
ATOM 727 C C . THR A 1 89 ? 3.649 6.169 -1.064 1.00 92.56 89 THR A C 1
ATOM 729 O O . THR A 1 89 ? 3.411 5.123 -0.460 1.00 92.56 89 THR A O 1
ATOM 732 N N . GLU A 1 90 ? 2.865 6.639 -2.038 1.00 94.81 90 GLU A N 1
ATOM 733 C CA . GLU A 1 90 ? 1.684 5.948 -2.562 1.00 94.81 90 GLU A CA 1
ATOM 734 C C . GLU A 1 90 ? 2.049 4.562 -3.108 1.00 94.81 90 GLU A C 1
ATOM 736 O O . GLU A 1 90 ? 1.418 3.581 -2.722 1.00 94.81 90 GLU A O 1
ATOM 741 N N . LEU A 1 91 ? 3.110 4.450 -3.918 1.00 95.75 91 LEU A N 1
ATOM 742 C CA . LEU A 1 91 ? 3.602 3.176 -4.439 1.00 95.75 91 LEU A CA 1
ATOM 743 C C . LEU A 1 91 ? 3.948 2.220 -3.298 1.00 95.75 91 LEU A C 1
ATOM 745 O O . LEU A 1 91 ? 3.460 1.095 -3.295 1.00 95.75 91 LEU A O 1
ATOM 749 N N . CYS A 1 92 ? 4.765 2.643 -2.330 1.00 94.38 92 CYS A N 1
ATOM 750 C CA . CYS A 1 92 ? 5.161 1.785 -1.212 1.00 94.38 92 CYS A CA 1
ATOM 751 C C . CYS A 1 92 ? 3.947 1.252 -0.437 1.00 94.38 92 CYS A C 1
ATOM 753 O O . CYS A 1 92 ? 3.878 0.060 -0.135 1.00 94.38 92 CYS A O 1
ATOM 755 N N . TYR A 1 93 ? 2.984 2.124 -0.137 1.00 96.19 93 TYR A N 1
ATOM 756 C CA . TYR A 1 93 ? 1.786 1.762 0.614 1.00 96.19 93 TYR A CA 1
ATOM 757 C C . TYR A 1 93 ? 0.850 0.850 -0.196 1.00 96.19 93 TYR A C 1
ATOM 759 O O . TYR A 1 93 ? 0.512 -0.250 0.248 1.00 96.19 93 TYR A O 1
ATOM 767 N N . LEU A 1 94 ? 0.475 1.260 -1.410 1.00 96.81 94 LEU A N 1
ATOM 768 C CA . LEU A 1 94 ? -0.497 0.544 -2.235 1.00 96.81 94 LEU A CA 1
ATOM 769 C C . LEU A 1 94 ? 0.073 -0.743 -2.843 1.00 96.81 94 LEU A C 1
ATOM 771 O O . LEU A 1 94 ? -0.632 -1.748 -2.893 1.00 96.81 94 LEU A O 1
ATOM 775 N N . ALA A 1 95 ? 1.350 -0.782 -3.236 1.00 96.00 95 ALA A N 1
ATOM 776 C CA . ALA A 1 95 ? 1.969 -2.022 -3.7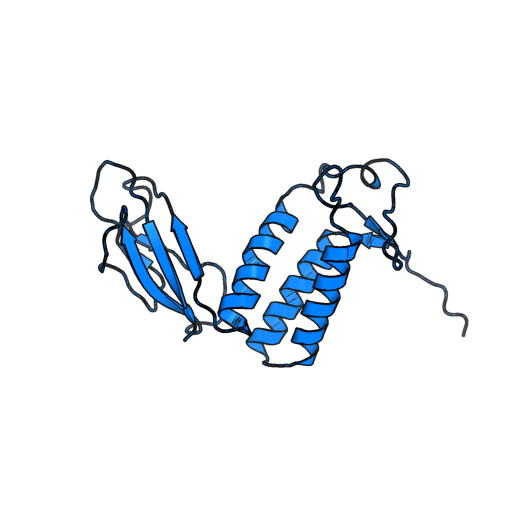10 1.00 96.00 95 ALA A CA 1
ATOM 777 C C . ALA A 1 95 ? 2.006 -3.085 -2.605 1.00 96.00 95 ALA A C 1
ATOM 779 O O . ALA A 1 95 ? 1.761 -4.259 -2.888 1.00 96.00 95 ALA A O 1
ATOM 780 N N . ALA A 1 96 ? 2.254 -2.693 -1.348 1.00 96.12 96 ALA A N 1
ATOM 781 C CA . ALA A 1 96 ? 2.179 -3.611 -0.216 1.00 96.12 96 ALA A CA 1
ATOM 782 C C . ALA A 1 96 ? 0.748 -4.133 -0.009 1.00 96.12 96 ALA A C 1
ATOM 784 O O . ALA A 1 96 ? 0.559 -5.342 0.129 1.00 96.12 96 ALA A O 1
ATOM 785 N N . ILE A 1 97 ? -0.255 -3.250 -0.059 1.00 97.00 97 ILE A N 1
ATOM 786 C CA . ILE A 1 97 ? -1.678 -3.610 0.055 1.00 97.00 97 ILE A CA 1
ATOM 787 C C . ILE A 1 97 ? -2.095 -4.589 -1.040 1.00 97.00 97 ILE A C 1
ATOM 789 O O . ILE A 1 97 ? -2.620 -5.659 -0.736 1.00 97.00 97 ILE A O 1
ATOM 793 N N . TYR A 1 98 ? -1.854 -4.263 -2.310 1.00 96.44 98 TYR A N 1
ATOM 794 C CA . TYR A 1 98 ? -2.300 -5.104 -3.418 1.00 96.44 98 TYR A CA 1
ATOM 795 C C . TYR A 1 98 ? -1.534 -6.426 -3.467 1.00 96.44 98 TYR A C 1
ATOM 797 O O . TYR A 1 98 ? -2.135 -7.484 -3.649 1.00 96.44 98 TYR A O 1
ATOM 805 N N . SER A 1 99 ? -0.219 -6.395 -3.249 1.00 94.94 99 SER A N 1
ATOM 806 C CA . SER A 1 99 ? 0.582 -7.617 -3.219 1.00 94.94 99 SER A CA 1
ATOM 807 C C . SER A 1 99 ? 0.127 -8.550 -2.097 1.00 94.94 99 SER A C 1
ATOM 809 O O . SER A 1 99 ? -0.139 -9.724 -2.347 1.00 94.94 99 SER A O 1
ATOM 811 N N . ASN A 1 100 ? -0.021 -8.052 -0.868 1.00 96.75 100 ASN A N 1
ATOM 812 C CA . ASN A 1 100 ? -0.358 -8.902 0.271 1.00 96.75 100 ASN A CA 1
ATOM 813 C C . ASN A 1 100 ? -1.843 -9.260 0.308 1.00 96.75 100 ASN A C 1
ATOM 815 O O . ASN A 1 100 ? -2.177 -10.440 0.272 1.00 96.75 100 ASN A O 1
ATOM 819 N N . LEU A 1 101 ? -2.744 -8.279 0.352 1.00 96.62 101 LEU A N 1
ATOM 820 C CA . LEU A 1 101 ? -4.167 -8.537 0.587 1.00 96.62 101 LEU A CA 1
ATOM 821 C C . LEU A 1 101 ? -4.879 -9.044 -0.671 1.00 96.62 101 LEU A C 1
ATOM 823 O O . LEU A 1 101 ? -5.705 -9.955 -0.593 1.00 96.62 101 LEU A O 1
ATOM 827 N N . LEU A 1 102 ? -4.564 -8.478 -1.838 1.00 94.19 102 LEU A N 1
ATOM 828 C CA . LEU A 1 102 ? -5.303 -8.786 -3.060 1.00 94.19 102 LEU A CA 1
ATOM 829 C C . LEU A 1 102 ? -4.753 -10.028 -3.778 1.00 94.19 102 LEU A C 1
ATOM 831 O O . LEU A 1 102 ? -5.548 -10.888 -4.159 1.00 94.19 102 LEU A O 1
ATOM 835 N N . ILE A 1 103 ? -3.429 -10.143 -3.916 1.00 94.06 103 ILE A N 1
ATOM 836 C CA . ILE A 1 103 ? -2.773 -11.195 -4.714 1.00 94.06 103 ILE A CA 1
ATOM 837 C C . ILE A 1 103 ? -2.365 -12.394 -3.855 1.00 94.06 103 ILE A C 1
ATOM 839 O O . ILE A 1 103 ? -2.867 -13.494 -4.065 1.00 94.06 103 ILE A O 1
ATOM 843 N N . ASN A 1 104 ? -1.471 -12.192 -2.884 1.00 94.56 104 ASN A N 1
ATOM 844 C CA . ASN A 1 104 ? -0.859 -13.287 -2.122 1.00 94.56 104 ASN A CA 1
ATOM 845 C C . ASN A 1 104 ? -1.735 -13.801 -0.974 1.00 94.56 104 ASN A C 1
ATOM 847 O O . ASN A 1 104 ? -1.426 -14.832 -0.386 1.00 94.56 104 ASN A O 1
ATOM 851 N N . LYS A 1 105 ? -2.821 -13.092 -0.651 1.00 95.62 105 LYS A N 1
ATOM 852 C CA . LYS A 1 105 ? -3.731 -13.417 0.454 1.00 95.62 105 LYS A CA 1
ATOM 853 C C . LYS A 1 105 ? -3.002 -13.521 1.804 1.00 95.62 105 LYS A C 1
ATOM 855 O O . LYS A 1 105 ? -3.250 -14.421 2.602 1.00 95.62 105 LYS A O 1
ATOM 860 N N . HIS A 1 106 ? -2.137 -12.553 2.085 1.00 97.94 106 HIS A N 1
ATOM 861 C CA . HIS A 1 106 ? -1.430 -12.409 3.353 1.00 97.94 106 HIS A CA 1
ATOM 862 C C . HIS A 1 106 ? -2.056 -11.307 4.223 1.00 97.94 106 HIS A C 1
ATOM 864 O O . HIS A 1 106 ? -2.236 -10.191 3.732 1.00 97.94 106 HIS A O 1
ATOM 870 N N . PRO A 1 107 ? -2.348 -11.581 5.509 1.00 98.06 107 PRO A N 1
ATOM 871 C CA . PRO A 1 107 ? -2.757 -10.565 6.477 1.00 98.06 107 PRO A CA 1
ATOM 872 C C . PRO A 1 107 ? -1.766 -9.404 6.609 1.00 98.06 107 PRO A C 1
ATOM 874 O O . PRO A 1 107 ? -0.558 -9.588 6.454 1.00 98.06 107 PRO A O 1
ATOM 877 N N . MET A 1 108 ? -2.270 -8.221 6.965 1.00 98.00 108 MET A N 1
ATOM 878 C CA . MET A 1 108 ? -1.459 -7.032 7.242 1.00 98.00 108 MET A CA 1
ATOM 879 C C . MET A 1 108 ? -1.961 -6.282 8.474 1.00 98.00 108 MET A C 1
ATOM 881 O O . MET A 1 108 ? -3.166 -6.125 8.664 1.00 98.00 108 MET A O 1
ATOM 885 N N . ASP A 1 109 ? -1.028 -5.760 9.268 1.00 98.44 109 ASP A N 1
ATOM 886 C CA . ASP A 1 109 ? -1.329 -4.933 10.434 1.00 98.44 109 ASP A CA 1
ATOM 887 C C . ASP A 1 109 ? -1.246 -3.440 10.071 1.00 98.44 109 ASP A C 1
ATOM 889 O O . ASP A 1 109 ? -0.247 -2.969 9.524 1.00 98.44 109 ASP A O 1
ATOM 893 N N . PHE A 1 110 ? -2.287 -2.687 10.418 1.00 98.25 110 PHE A N 1
ATOM 894 C CA . PHE A 1 110 ? -2.390 -1.241 10.236 1.00 98.25 110 PHE A CA 1
ATOM 895 C C . PHE A 1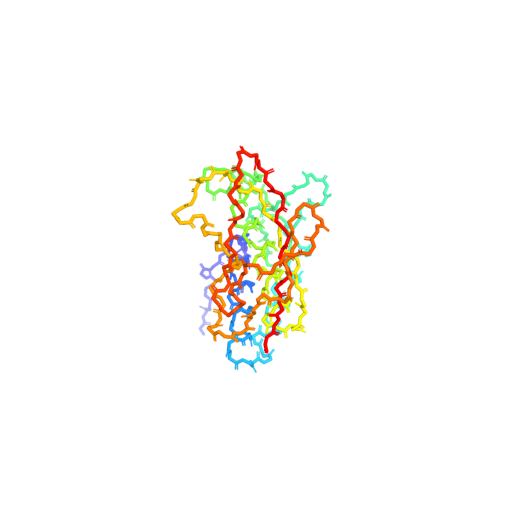 110 ? -2.445 -0.542 11.588 1.00 98.25 110 PHE A C 1
ATOM 897 O O . PHE A 1 110 ? -3.080 -1.021 12.528 1.00 98.25 110 PHE A O 1
ATOM 904 N N . TYR A 1 111 ? -1.792 0.613 11.679 1.00 98.25 111 TYR A N 1
ATOM 905 C CA . TYR A 1 111 ? -1.619 1.343 12.928 1.00 98.25 111 TYR A CA 1
ATOM 906 C C . TYR A 1 111 ? -2.185 2.752 12.806 1.00 98.25 111 TYR A C 1
ATOM 908 O O . TYR A 1 111 ? -1.853 3.495 11.885 1.00 98.25 111 TYR A O 1
ATOM 916 N N . PHE A 1 112 ? -3.003 3.138 13.779 1.00 98.12 112 PHE A N 1
ATOM 917 C CA . PHE A 1 112 ? -3.664 4.434 13.833 1.00 98.12 112 PHE A CA 1
ATOM 918 C C . PHE A 1 112 ? -3.453 5.076 15.205 1.00 98.12 112 PHE A C 1
ATOM 920 O O . PHE A 1 112 ? -3.325 4.397 16.225 1.00 98.12 112 PHE A O 1
ATOM 927 N N . LYS A 1 113 ? -3.443 6.411 15.238 1.00 97.62 113 LYS A N 1
ATOM 928 C CA . LYS A 1 113 ? -3.367 7.195 16.480 1.00 97.62 113 LYS A CA 1
ATOM 929 C C . LYS A 1 113 ? -4.374 8.354 16.445 1.00 97.62 113 LYS A C 1
ATOM 931 O O . LYS A 1 113 ? -3.965 9.508 16.270 1.00 97.62 113 LYS A O 1
ATOM 936 N N . PRO A 1 114 ? -5.684 8.049 16.515 1.00 96.81 114 PRO A N 1
ATOM 937 C CA . PRO A 1 114 ? -6.746 9.028 16.322 1.00 96.81 114 PRO A CA 1
ATOM 938 C C . PRO A 1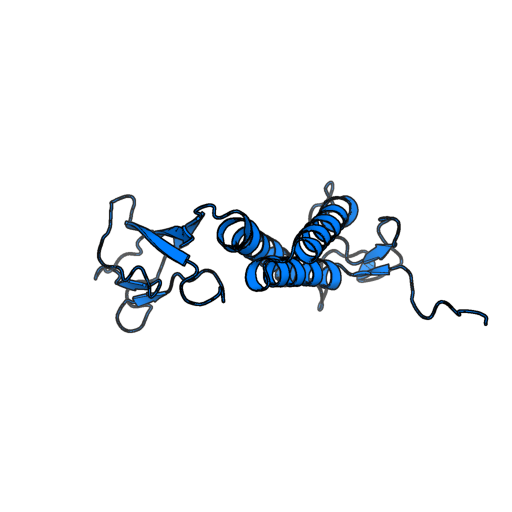 114 ? -6.778 10.088 17.430 1.00 96.81 114 PRO A C 1
ATOM 940 O O . PRO A 1 114 ? -6.311 9.871 18.548 1.00 96.81 114 PRO A O 1
ATOM 943 N N . ILE A 1 115 ? -7.340 11.253 17.107 1.00 95.44 115 ILE A N 1
ATOM 944 C CA . ILE A 1 115 ? -7.633 12.307 18.085 1.00 95.44 115 ILE A CA 1
ATOM 945 C C . ILE A 1 115 ? -8.979 11.982 18.759 1.00 95.44 115 ILE A C 1
ATOM 947 O O . ILE A 1 115 ? -9.936 11.690 18.038 1.00 95.44 115 ILE A O 1
ATOM 951 N N . PRO A 1 116 ? -9.085 12.050 20.100 1.00 92.19 116 PRO A N 1
ATOM 952 C CA . PRO A 1 116 ? -10.350 11.925 20.823 1.00 92.19 116 PRO A CA 1
ATOM 953 C C . PRO A 1 116 ? -11.442 12.846 20.282 1.00 92.19 116 PRO A C 1
ATOM 955 O O . PRO A 1 116 ? -11.202 14.039 20.101 1.00 92.19 116 PRO A O 1
ATOM 958 N N . GLY A 1 117 ? -12.628 12.303 19.990 1.00 91.38 117 GLY A N 1
ATOM 959 C CA . GLY A 1 117 ? -13.729 13.077 19.401 1.00 91.38 117 GLY A CA 1
ATOM 960 C C . GLY A 1 117 ? -13.449 13.612 17.990 1.00 91.38 117 GLY A C 1
ATOM 961 O O . GLY A 1 117 ? -14.223 14.413 17.476 1.00 91.38 117 GLY A O 1
ATOM 962 N N . GLY A 1 118 ? -12.350 13.197 17.349 1.00 93.44 118 GLY A N 1
ATOM 963 C CA . GLY A 1 118 ? -11.929 13.694 16.037 1.00 93.44 118 GLY A CA 1
ATOM 964 C C . GLY A 1 118 ? -12.732 13.140 14.858 1.00 93.44 118 GLY A C 1
ATOM 965 O O . GLY A 1 118 ? -12.551 13.603 13.735 1.00 93.44 118 GLY A O 1
ATOM 966 N N . PHE A 1 119 ? -13.612 12.163 15.096 1.00 95.25 119 PHE A N 1
ATOM 967 C CA . PHE A 1 119 ? -14.469 11.567 14.075 1.00 95.25 119 PHE A CA 1
ATOM 968 C C . PHE A 1 119 ? -15.942 11.655 14.467 1.00 95.25 119 PHE A C 1
ATOM 970 O O . PHE A 1 119 ? -16.268 11.443 15.639 1.00 95.25 119 PHE A O 1
ATOM 977 N N . PRO A 1 120 ? -16.844 11.863 13.491 1.00 95.19 120 PRO A N 1
ATOM 978 C CA . PRO A 1 120 ? -18.271 11.666 13.702 1.00 95.19 120 PRO A CA 1
ATOM 979 C C . PRO A 1 120 ? -18.542 10.301 14.341 1.00 95.19 120 PRO A C 1
ATOM 981 O O . PRO A 1 120 ? -17.981 9.281 13.924 1.00 95.19 120 PRO A O 1
ATOM 984 N N . ASP A 1 121 ? -19.363 10.306 15.389 1.00 95.06 121 ASP A N 1
ATOM 985 C CA . ASP A 1 121 ? -19.766 9.123 16.152 1.00 95.06 121 ASP A CA 1
ATOM 986 C C . ASP A 1 121 ? -18.610 8.301 16.757 1.00 95.06 121 ASP A C 1
ATOM 988 O O . ASP A 1 121 ? -18.826 7.146 17.138 1.00 95.06 121 ASP A O 1
ATOM 992 N N . ASN A 1 122 ? -17.396 8.863 16.857 1.00 95.81 122 ASN A N 1
ATOM 993 C CA . ASN A 1 122 ? -16.176 8.146 17.255 1.00 95.81 122 ASN A CA 1
ATOM 994 C C . ASN A 1 122 ? -15.902 6.895 16.392 1.00 95.81 122 ASN A C 1
ATOM 996 O O . ASN A 1 122 ? -15.426 5.875 16.888 1.00 95.81 122 ASN A O 1
ATOM 1000 N N . ILE A 1 123 ? -16.211 6.951 15.091 1.00 97.75 123 ILE A N 1
ATOM 1001 C CA . ILE A 1 123 ? -15.993 5.833 14.161 1.00 97.75 123 ILE A CA 1
ATOM 1002 C C . ILE A 1 123 ? -14.703 6.042 13.365 1.00 97.75 123 ILE A C 1
ATOM 1004 O O . ILE A 1 123 ? -14.625 6.916 12.499 1.00 97.75 123 ILE A O 1
ATOM 1008 N N . LEU A 1 124 ? -13.716 5.178 13.600 1.00 97.88 124 LEU A N 1
ATOM 1009 C CA . LEU A 1 124 ? -12.504 5.083 12.793 1.00 97.88 124 LEU A CA 1
ATOM 1010 C C . LEU A 1 124 ? -12.738 4.122 11.618 1.00 97.88 124 LEU A C 1
ATOM 1012 O 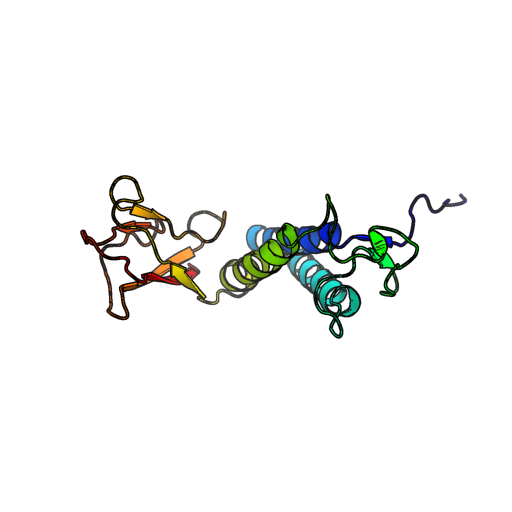O . LEU A 1 124 ? -13.058 2.955 11.826 1.00 97.88 124 LEU A O 1
ATOM 1016 N N . ARG A 1 125 ? -12.557 4.603 10.384 1.00 97.38 125 ARG A N 1
ATOM 1017 C CA . ARG A 1 125 ? -12.558 3.772 9.166 1.00 97.38 125 ARG A CA 1
ATOM 1018 C C . ARG A 1 125 ? -11.140 3.293 8.894 1.00 97.38 125 ARG A C 1
ATOM 1020 O O . ARG A 1 125 ? -10.230 4.115 8.848 1.00 97.38 125 ARG A O 1
ATOM 1027 N N . VAL A 1 126 ? -10.973 1.987 8.724 1.00 97.44 126 VAL A N 1
ATOM 1028 C CA . VAL A 1 126 ? -9.651 1.341 8.640 1.00 97.44 126 VAL A CA 1
ATOM 1029 C C . VAL A 1 126 ? -9.419 0.617 7.315 1.00 97.44 126 VAL A C 1
ATOM 1031 O O . VAL A 1 126 ? -8.441 -0.112 7.185 1.00 97.44 126 VAL A O 1
ATOM 1034 N N . SER A 1 127 ? -10.296 0.822 6.324 1.00 96.06 127 SER A N 1
ATOM 1035 C CA . SER A 1 127 ? -10.060 0.327 4.965 1.00 96.06 127 SER A CA 1
ATOM 1036 C C . SER A 1 127 ? -8.772 0.941 4.412 1.00 96.06 127 SER A C 1
ATOM 1038 O O . SER A 1 127 ? -8.657 2.170 4.413 1.00 96.06 127 SER A O 1
ATOM 1040 N N . PRO A 1 128 ? -7.812 0.126 3.948 1.00 93.56 128 PRO A N 1
ATOM 1041 C CA . PRO A 1 128 ? -6.505 0.631 3.566 1.00 93.56 128 PRO A CA 1
ATOM 1042 C C . PRO A 1 128 ? -6.500 1.291 2.182 1.00 93.56 128 PRO A C 1
ATOM 1044 O O . PRO A 1 128 ? -5.696 2.192 1.968 1.00 93.56 128 PRO A O 1
ATOM 1047 N N . ASP A 1 129 ? -7.390 0.861 1.281 1.00 90.88 129 ASP A N 1
ATOM 1048 C CA . ASP A 1 129 ? -7.602 1.406 -0.065 1.00 90.88 129 ASP A CA 1
ATOM 1049 C C . ASP A 1 129 ? -8.969 0.933 -0.640 1.00 90.88 129 ASP A C 1
ATOM 1051 O O . ASP A 1 129 ? -9.754 0.302 0.080 1.00 90.88 129 ASP A O 1
ATOM 1055 N N . ILE A 1 130 ? -9.277 1.226 -1.912 1.00 83.81 130 ILE A N 1
ATOM 1056 C CA . ILE A 1 130 ? -10.481 0.809 -2.651 1.00 83.81 130 ILE A CA 1
ATOM 1057 C C . ILE A 1 130 ? -10.299 -0.615 -3.208 1.00 83.81 130 ILE A C 1
ATOM 1059 O O . ILE A 1 130 ? -10.246 -0.855 -4.416 1.00 83.81 130 ILE A O 1
ATOM 1063 N N . LEU A 1 131 ? -10.215 -1.590 -2.305 1.00 92.75 131 LEU A N 1
ATOM 1064 C CA . LEU A 1 131 ? -10.226 -3.007 -2.670 1.00 92.75 131 LEU A CA 1
ATOM 1065 C C . LEU A 1 131 ? -11.643 -3.475 -3.061 1.00 92.75 131 LEU A C 1
ATOM 1067 O O . LEU A 1 131 ? -12.628 -2.852 -2.648 1.00 92.75 131 LEU A O 1
ATOM 1071 N N . PRO A 1 132 ? -11.781 -4.568 -3.842 1.00 93.19 132 PRO A N 1
ATOM 1072 C CA . PRO A 1 132 ? -13.089 -5.110 -4.191 1.00 93.19 132 PRO A CA 1
ATOM 1073 C C . PRO A 1 132 ? -13.959 -5.354 -2.943 1.00 93.19 132 PRO A C 1
ATOM 1075 O O . PRO A 1 132 ? -13.472 -5.922 -1.963 1.00 93.19 132 PRO A O 1
ATOM 1078 N N . PRO A 1 133 ? -15.244 -4.956 -2.946 1.00 93.44 133 PRO A N 1
ATOM 1079 C CA . PRO A 1 133 ? -16.119 -5.165 -1.797 1.00 93.44 133 PRO A CA 1
ATOM 1080 C C . PRO A 1 133 ? -16.133 -6.628 -1.343 1.00 93.44 133 PRO A C 1
ATOM 1082 O O . PRO A 1 133 ? -16.316 -7.534 -2.154 1.00 93.44 133 PRO A O 1
ATOM 1085 N N . GLY A 1 134 ? -15.936 -6.849 -0.042 1.00 94.56 134 GLY A N 1
ATOM 1086 C CA . GLY A 1 134 ? -15.898 -8.187 0.551 1.00 94.56 134 GLY A CA 1
ATOM 1087 C C . GLY A 1 134 ? -14.597 -8.966 0.335 1.00 94.56 134 GLY A C 1
ATOM 1088 O O . GLY A 1 134 ? -14.540 -10.121 0.734 1.00 94.56 134 GLY A O 1
ATOM 1089 N N . SER A 1 135 ? -13.546 -8.383 -0.261 1.00 95.69 135 SER A N 1
ATOM 1090 C CA . SER A 1 135 ? -12.262 -9.086 -0.434 1.00 95.69 135 SER A CA 1
ATOM 1091 C C . SER A 1 135 ? -11.384 -9.115 0.820 1.00 95.69 135 SER A C 1
ATOM 1093 O O . SER A 1 135 ? -10.391 -9.840 0.857 1.00 95.69 135 SER A O 1
ATOM 1095 N N . ILE A 1 136 ? -11.685 -8.267 1.804 1.00 97.88 136 ILE A N 1
ATOM 1096 C CA . ILE A 1 136 ? -10.945 -8.130 3.061 1.00 97.88 136 ILE A CA 1
ATOM 1097 C C . ILE A 1 136 ? -11.902 -7.832 4.215 1.00 97.88 136 ILE A C 1
ATOM 1099 O O . ILE A 1 136 ? -12.988 -7.297 4.001 1.00 97.88 136 ILE A O 1
ATOM 1103 N N . LYS A 1 137 ? -11.461 -8.116 5.441 1.00 98.44 137 LYS A N 1
ATOM 1104 C CA . LYS A 1 137 ? -12.166 -7.765 6.681 1.00 98.44 137 LYS A CA 1
ATOM 1105 C C . LYS A 1 137 ? -11.193 -7.544 7.836 1.00 98.44 137 LYS A C 1
ATOM 1107 O O . LYS A 1 137 ? -10.017 -7.901 7.743 1.00 98.44 137 LYS A O 1
ATOM 1112 N N . ILE A 1 138 ? -11.682 -6.995 8.947 1.00 98.75 138 ILE A N 1
ATOM 1113 C CA . ILE A 1 138 ? -10.912 -6.962 10.201 1.00 98.75 138 ILE A CA 1
ATOM 1114 C C . ILE A 1 138 ? -10.839 -8.379 10.780 1.00 98.75 138 ILE A C 1
ATOM 1116 O O . ILE A 1 138 ? -11.867 -8.986 11.073 1.00 98.75 138 ILE A O 1
ATOM 1120 N N . GLY A 1 139 ? -9.623 -8.893 10.964 1.00 98.44 139 GLY A N 1
ATOM 1121 C CA . GLY A 1 139 ? -9.368 -10.149 11.671 1.00 98.44 139 GLY A CA 1
ATOM 1122 C C . GLY A 1 139 ? -9.160 -9.948 13.171 1.00 98.44 139 GLY A C 1
ATOM 1123 O O . GLY A 1 139 ? -9.669 -10.723 13.977 1.00 98.44 139 GLY A O 1
ATOM 1124 N N . LYS A 1 140 ? -8.439 -8.888 13.552 1.00 98.62 140 LYS A N 1
ATOM 1125 C CA . LYS A 1 140 ? -8.139 -8.557 14.951 1.00 98.62 140 LYS A CA 1
ATOM 1126 C C . LYS A 1 140 ? -8.036 -7.044 15.134 1.00 98.62 140 LYS A C 1
ATOM 1128 O O . LYS A 1 140 ? -7.558 -6.351 14.239 1.00 98.62 140 LYS A O 1
ATOM 1133 N N . CYS A 1 141 ? -8.430 -6.543 16.300 1.00 98.81 141 CYS A N 1
ATOM 1134 C CA . CYS A 1 141 ? -8.183 -5.168 16.717 1.00 98.81 141 CYS A CA 1
ATOM 1135 C C . CYS A 1 141 ? -7.572 -5.155 18.121 1.00 98.81 141 CYS A C 1
ATOM 1137 O O . CYS A 1 141 ? -7.998 -5.911 18.991 1.00 98.81 141 CYS A O 1
ATOM 1139 N N . GLU A 1 142 ? -6.601 -4.275 18.337 1.00 98.81 142 GLU A N 1
ATOM 1140 C CA . GLU A 1 142 ? -6.010 -3.980 19.639 1.00 98.81 142 GLU A CA 1
ATOM 1141 C C . GLU A 1 142 ? -6.077 -2.469 19.892 1.00 98.81 142 GLU A C 1
ATOM 1143 O O . GLU A 1 142 ? -5.869 -1.666 18.973 1.00 98.81 142 GLU A O 1
ATOM 1148 N N . ILE A 1 143 ? -6.347 -2.078 21.137 1.00 98.31 143 ILE A N 1
ATOM 1149 C CA . ILE A 1 143 ? -6.250 -0.696 21.611 1.00 98.31 143 ILE A CA 1
ATOM 1150 C C . ILE A 1 143 ? -5.240 -0.654 22.752 1.00 98.31 143 ILE A C 1
ATOM 1152 O O . ILE A 1 143 ? -5.386 -1.356 23.745 1.00 98.31 143 ILE A O 1
ATOM 1156 N N . ASP A 1 144 ? -4.189 0.146 22.577 1.00 97.94 144 ASP A N 1
ATOM 1157 C CA . ASP A 1 144 ? -3.064 0.275 23.512 1.00 97.94 144 ASP A CA 1
ATOM 1158 C C . ASP A 1 144 ? -2.398 -1.064 23.893 1.00 97.94 144 ASP A C 1
ATOM 1160 O O . ASP A 1 144 ? -1.775 -1.185 24.942 1.00 97.94 144 ASP A O 1
ATOM 1164 N N . GLY A 1 145 ? -2.454 -2.042 22.980 1.00 98.00 145 GLY A N 1
ATOM 1165 C CA . GLY A 1 145 ? -1.860 -3.376 23.129 1.00 98.00 145 GLY A CA 1
ATOM 1166 C C . GLY A 1 145 ? -2.815 -4.440 23.671 1.00 98.00 145 GLY A C 1
ATOM 1167 O O . GLY A 1 145 ? -2.454 -5.612 23.679 1.00 98.00 145 GLY A O 1
ATOM 1168 N N . GLU A 1 146 ? -4.028 -4.055 24.067 1.00 98.38 146 GLU A N 1
ATOM 1169 C CA . GLU A 1 146 ? -5.048 -4.965 24.589 1.00 98.38 146 GLU A CA 1
ATOM 1170 C C . GLU A 1 146 ? -6.074 -5.325 23.512 1.00 98.38 146 GLU A C 1
ATOM 1172 O O . GLU A 1 146 ? -6.451 -4.480 22.694 1.00 98.38 146 GLU A O 1
ATOM 1177 N N . ASP A 1 147 ? -6.557 -6.570 23.524 1.00 98.50 147 ASP A N 1
ATOM 1178 C CA . ASP A 1 147 ? -7.576 -7.048 22.587 1.00 98.50 147 ASP A CA 1
ATOM 1179 C C . ASP A 1 147 ? -8.856 -6.196 22.675 1.00 98.50 147 ASP A C 1
ATOM 1181 O O . ASP A 1 147 ? -9.380 -5.912 23.754 1.00 98.50 147 ASP A O 1
ATOM 1185 N N . TYR A 1 148 ? -9.391 -5.805 21.518 1.00 98.50 148 TYR A N 1
ATOM 1186 C CA . TYR A 1 148 ? -10.549 -4.923 21.420 1.00 98.50 148 TYR A CA 1
ATOM 1187 C C . TYR A 1 148 ? -11.582 -5.466 20.439 1.00 98.50 148 TYR A C 1
ATOM 1189 O O . TYR A 1 148 ? -11.234 -5.881 19.339 1.00 98.50 148 TYR A O 1
ATOM 1197 N N . THR A 1 149 ? -12.865 -5.441 20.811 1.00 98.25 149 THR A N 1
ATOM 1198 C CA . THR A 1 149 ? -13.932 -6.145 20.072 1.00 98.25 149 THR A CA 1
ATOM 1199 C C . THR A 1 149 ? -15.041 -5.246 19.529 1.00 98.25 149 THR A C 1
ATOM 1201 O O . THR A 1 149 ? -15.888 -5.722 18.779 1.00 98.25 149 THR A O 1
ATOM 1204 N N . ASN A 1 150 ? -15.055 -3.948 19.854 1.00 98.12 150 ASN A N 1
ATOM 1205 C CA . ASN A 1 150 ? -16.085 -3.022 19.370 1.00 98.12 150 ASN A CA 1
ATOM 1206 C C . ASN A 1 150 ? -15.754 -2.504 17.958 1.00 98.12 150 ASN A C 1
ATOM 1208 O O . ASN A 1 150 ? -15.429 -1.334 17.743 1.00 98.12 150 ASN A O 1
ATOM 1212 N N . PHE A 1 151 ? -15.788 -3.412 16.990 1.00 98.44 151 PHE A N 1
ATOM 1213 C CA . PHE A 1 151 ? -15.552 -3.134 15.579 1.00 98.44 151 PHE A CA 1
ATOM 1214 C C . PHE A 1 151 ? -16.546 -3.907 14.706 1.00 98.44 151 PHE A C 1
ATOM 1216 O O . PHE A 1 151 ? -17.071 -4.945 15.102 1.00 98.44 151 PHE A O 1
ATOM 1223 N N . ASP A 1 152 ? -16.806 -3.398 13.505 1.00 98.50 152 ASP A N 1
ATOM 1224 C CA . ASP A 1 152 ? -17.568 -4.101 12.472 1.00 98.50 152 ASP A CA 1
ATOM 1225 C C . ASP A 1 152 ? -16.571 -4.589 11.416 1.00 98.50 152 ASP A C 1
ATOM 1227 O O . ASP A 1 152 ? -15.951 -3.792 10.703 1.00 98.50 152 ASP A O 1
ATOM 1231 N N . ALA A 1 153 ? -16.373 -5.910 11.387 1.00 98.31 153 ALA A N 1
ATOM 1232 C CA . ALA A 1 153 ? -15.317 -6.545 10.611 1.00 98.31 153 ALA A CA 1
ATOM 1233 C C . ALA A 1 153 ? -15.485 -6.348 9.104 1.00 98.31 153 ALA A C 1
ATOM 1235 O O . ALA A 1 153 ? -14.511 -6.044 8.416 1.00 98.31 153 ALA A O 1
ATOM 1236 N N . GLU A 1 154 ? -16.718 -6.491 8.620 1.00 97.69 154 GLU A N 1
ATOM 1237 C CA . GLU A 1 154 ? -17.066 -6.431 7.200 1.00 97.69 154 GLU A CA 1
ATOM 1238 C C . GLU A 1 154 ? -17.124 -4.982 6.704 1.00 97.69 154 GLU A C 1
ATOM 1240 O O . GLU A 1 154 ? -16.747 -4.687 5.573 1.00 97.69 154 GLU A O 1
ATOM 1245 N N . LYS A 1 155 ? -17.549 -4.040 7.560 1.00 97.38 155 LYS A N 1
ATOM 1246 C CA . LYS A 1 155 ? -17.549 -2.608 7.215 1.00 97.38 155 LYS A CA 1
ATOM 1247 C C . LYS A 1 155 ? -16.196 -1.927 7.397 1.00 97.38 155 LYS A C 1
ATOM 1249 O O . LYS A 1 155 ? -16.088 -0.746 7.066 1.00 97.38 155 LYS A O 1
ATOM 1254 N N . LEU A 1 156 ? -15.187 -2.630 7.920 1.00 98.25 156 LEU A N 1
ATOM 1255 C CA . LEU A 1 156 ? -13.846 -2.092 8.175 1.00 98.25 156 LEU A CA 1
ATOM 1256 C C . LEU A 1 156 ? -13.898 -0.823 9.042 1.00 98.25 156 LEU A C 1
ATOM 1258 O O . LEU A 1 156 ? -13.278 0.200 8.723 1.00 98.25 156 LEU A O 1
ATOM 1262 N N . ILE A 1 157 ? -14.664 -0.876 10.136 1.00 98.25 157 ILE A N 1
ATOM 1263 C CA . ILE A 1 157 ? -14.770 0.231 11.093 1.00 98.25 157 ILE A CA 1
ATOM 1264 C C . ILE A 1 157 ? -14.524 -0.220 12.529 1.00 98.25 157 ILE A C 1
ATOM 1266 O O . ILE A 1 157 ? -14.970 -1.284 12.943 1.00 98.25 157 ILE A O 1
ATOM 1270 N N . VAL A 1 158 ? -13.874 0.642 13.308 1.00 98.50 158 VAL A N 1
ATOM 1271 C CA . VAL A 1 158 ? -13.660 0.482 14.751 1.00 98.50 158 VAL A CA 1
ATOM 1272 C C . VAL A 1 158 ? -14.392 1.612 15.471 1.00 98.50 158 VAL A C 1
ATOM 1274 O O . VAL A 1 158 ? -14.166 2.790 15.177 1.00 98.50 158 VAL A O 1
ATOM 1277 N N . LYS A 1 159 ? -15.278 1.276 16.412 1.00 98.12 159 LYS A N 1
ATOM 1278 C CA . LYS A 1 159 ? -15.909 2.255 17.304 1.00 98.12 159 LYS A CA 1
ATOM 1279 C C . LYS A 1 159 ? -14.907 2.552 18.414 1.00 98.12 159 LYS A C 1
ATOM 1281 O O . LYS A 1 159 ? -14.617 1.684 19.226 1.00 98.12 159 LYS A O 1
ATOM 1286 N N . LEU A 1 160 ? -14.343 3.754 18.425 1.00 97.94 160 LEU A N 1
ATOM 1287 C CA . LEU A 1 160 ? -13.329 4.130 19.406 1.00 97.94 160 LEU A CA 1
ATOM 1288 C C . LEU A 1 160 ? -13.942 4.217 20.816 1.00 97.94 160 LEU A C 1
ATOM 1290 O O . LEU A 1 160 ? -15.102 4.629 20.949 1.00 97.94 160 LEU A O 1
ATOM 1294 N N . PRO A 1 161 ? -13.181 3.866 21.869 1.00 95.88 161 PRO A N 1
ATOM 1295 C CA . PRO A 1 161 ? -13.610 4.081 23.243 1.00 95.88 161 PRO A CA 1
ATOM 1296 C C . PRO A 1 161 ? -13.806 5.575 23.506 1.00 95.88 161 PRO A C 1
ATOM 1298 O O . PRO A 1 161 ? -13.114 6.420 22.933 1.00 95.88 161 PRO A O 1
ATOM 1301 N N . ASP A 1 162 ? -14.740 5.900 24.395 1.00 94.50 162 ASP A N 1
ATOM 1302 C CA . ASP A 1 162 ? -14.911 7.272 24.857 1.00 94.50 162 ASP A CA 1
ATOM 1303 C C . ASP A 1 162 ? -13.816 7.601 25.878 1.00 94.50 162 ASP A C 1
ATOM 1305 O O . ASP A 1 162 ? -13.807 7.101 27.003 1.00 94.50 162 ASP A O 1
ATOM 1309 N N . THR A 1 163 ? -12.831 8.381 25.447 1.00 94.62 163 THR A N 1
ATOM 1310 C CA . THR A 1 163 ? -11.659 8.755 26.241 1.00 94.62 163 THR A CA 1
ATOM 1311 C C . THR A 1 163 ? -11.238 10.176 25.904 1.00 94.62 163 THR A C 1
ATOM 1313 O O . THR A 1 163 ? -11.536 10.688 24.828 1.00 94.62 163 THR A O 1
ATOM 1316 N N . LYS A 1 164 ? -10.526 10.819 26.831 1.00 93.94 164 LYS A N 1
ATOM 1317 C CA . LYS A 1 164 ? -9.926 12.146 26.635 1.00 93.94 164 LYS A CA 1
ATOM 1318 C C . LYS A 1 164 ? -8.496 12.078 26.095 1.00 93.94 164 LYS A C 1
ATOM 1320 O O . LYS A 1 164 ? -7.971 13.096 25.658 1.00 93.94 164 LYS A O 1
ATOM 1325 N N . GLU A 1 165 ? -7.893 10.891 26.091 1.00 95.69 165 GLU A N 1
ATOM 1326 C CA . GLU A 1 165 ? -6.507 10.662 25.679 1.00 95.69 165 GLU A CA 1
ATOM 1327 C C . GLU A 1 165 ? -6.423 9.940 24.333 1.00 95.69 165 GLU A C 1
ATOM 1329 O O . GLU A 1 165 ? -7.295 9.150 23.971 1.00 95.69 165 GLU A O 1
ATOM 1334 N N . ARG A 1 166 ? -5.352 10.194 23.572 1.00 96.38 166 ARG A N 1
ATOM 1335 C CA . ARG A 1 166 ? -5.116 9.477 22.310 1.00 96.38 166 ARG A CA 1
ATOM 1336 C C . ARG A 1 166 ? -4.780 8.018 22.591 1.00 96.38 166 ARG A C 1
ATOM 1338 O O . ARG A 1 166 ? -3.828 7.745 23.315 1.00 96.38 166 ARG A O 1
ATOM 1345 N N . VAL A 1 167 ? -5.460 7.118 21.894 1.00 97.00 167 VAL A N 1
ATOM 1346 C CA . VAL A 1 167 ? -5.182 5.679 21.930 1.00 97.00 167 VAL A CA 1
ATOM 1347 C C . VAL A 1 167 ? -4.373 5.239 20.713 1.00 97.00 167 VAL A C 1
ATOM 1349 O O . VAL A 1 167 ? -4.445 5.860 19.646 1.00 97.00 167 VAL A O 1
ATOM 1352 N N . LYS A 1 168 ? -3.590 4.169 20.848 1.00 98.50 168 LYS A N 1
ATOM 1353 C CA . LYS A 1 168 ? -2.968 3.468 19.718 1.00 98.50 168 LYS A CA 1
ATOM 1354 C C . LYS A 1 168 ? -3.899 2.353 19.274 1.00 98.50 168 LYS A C 1
ATOM 1356 O O . LYS A 1 168 ? -4.167 1.444 20.047 1.00 98.50 168 LYS A O 1
ATOM 1361 N N . VAL A 1 169 ? -4.361 2.405 18.033 1.00 98.56 169 VAL A N 1
ATOM 1362 C CA . VAL A 1 169 ? -5.192 1.346 17.456 1.00 98.56 169 VAL A CA 1
ATOM 1363 C C . VAL A 1 169 ? -4.332 0.535 16.502 1.00 98.56 169 VAL A C 1
ATOM 1365 O O . VAL A 1 169 ? -3.735 1.101 15.586 1.00 98.56 169 VAL A O 1
ATOM 1368 N N . LYS A 1 170 ? -4.273 -0.778 16.703 1.00 98.75 170 LYS A N 1
ATOM 1369 C CA . LYS A 1 170 ? -3.697 -1.724 15.749 1.00 98.75 170 LYS A CA 1
ATOM 1370 C C . LYS A 1 170 ? -4.829 -2.578 15.195 1.00 98.75 170 LYS A C 1
ATOM 1372 O O . LYS A 1 170 ? -5.571 -3.182 15.962 1.00 98.75 170 LYS A O 1
ATOM 1377 N N . VAL A 1 171 ? -4.956 -2.647 13.877 1.00 98.69 171 VAL A N 1
ATOM 1378 C CA . VAL A 1 171 ? -5.960 -3.475 13.206 1.00 98.69 171 VAL A CA 1
ATOM 1379 C C . VAL A 1 171 ? -5.264 -4.433 12.262 1.00 98.69 171 VAL A C 1
ATOM 1381 O O . VAL A 1 171 ? -4.570 -4.000 11.348 1.00 98.69 171 VAL A O 1
ATOM 1384 N N . GLN A 1 172 ? -5.478 -5.729 12.455 1.00 98.69 172 GLN A N 1
ATOM 1385 C CA . GLN A 1 172 ? -5.110 -6.729 11.469 1.00 98.69 172 GLN A CA 1
ATOM 1386 C C . GLN A 1 172 ? -6.230 -6.854 10.445 1.00 98.69 172 GLN A C 1
ATOM 1388 O O . GLN A 1 172 ? -7.359 -7.223 10.780 1.00 98.69 172 GLN A O 1
ATOM 1393 N N . ILE A 1 173 ? -5.898 -6.580 9.192 1.00 98.50 173 ILE A N 1
ATOM 1394 C CA . ILE A 1 173 ? -6.759 -6.833 8.046 1.00 98.50 173 ILE A CA 1
ATOM 1395 C C . ILE A 1 173 ? -6.369 -8.175 7.444 1.00 98.50 173 ILE A C 1
ATOM 1397 O O . ILE A 1 173 ? -5.191 -8.445 7.205 1.00 98.50 173 ILE A O 1
ATOM 1401 N N . ILE A 1 174 ? -7.372 -9.011 7.201 1.00 98.56 174 ILE A N 1
ATOM 1402 C CA . ILE A 1 174 ? -7.212 -10.329 6.593 1.00 98.56 174 ILE A CA 1
ATOM 1403 C C . ILE A 1 174 ? -7.972 -10.386 5.264 1.00 98.56 174 ILE A C 1
ATOM 1405 O O . ILE A 1 174 ? -9.035 -9.769 5.144 1.00 98.56 174 ILE A O 1
ATOM 1409 N N . PRO A 1 175 ? -7.452 -11.112 4.263 1.00 97.06 175 PRO A N 1
ATOM 1410 C CA . PRO A 1 175 ? -8.215 -11.444 3.065 1.00 97.06 175 PRO A CA 1
ATOM 1411 C C . PRO A 1 175 ? -9.379 -12.394 3.393 1.00 97.06 175 PRO A C 1
ATOM 1413 O O . PRO A 1 175 ? -9.306 -13.156 4.362 1.00 97.06 175 PRO A O 1
ATOM 1416 N N . VAL A 1 176 ? -10.434 -12.337 2.576 1.00 94.25 176 VAL A N 1
ATOM 1417 C CA . VAL A 1 176 ? -11.602 -13.240 2.613 1.00 94.25 176 VAL A CA 1
ATOM 1418 C C . VAL A 1 176 ? -11.505 -14.292 1.515 1.00 94.25 176 VAL A C 1
ATOM 1420 O O . VAL A 1 176 ? -11.034 -13.946 0.404 1.00 94.25 176 VAL A O 1
#

Sequence (176 aa):
SIHRYVWHDRKAWWQQEQSILAYFILAGVLNNQDYHRFAREAAAFYNAWFLDTEDGGVYFNVLANGLPYLASGNERGKGSHSMSGYHSTELCYLAAIYSNLLINKHPMDFYFKPIPGGFPDNILRVSPDILPPGSIKIGKCEIDGEDYTNFDAEKLIVKLPDTKERVKVKVQIIPV

Foldseek 3Di:
DDPDPPDAQKDFLLVLLVLLLVLLQCCLVVVDVVSVVSNVVSVVLQVVAQADPPPGAGQRIAGNVRHQDCPDDCRVPRDDPPHDCVSVVVSVQSVCCSVDQRPVQHKDKDKDWDQQVNDVQQKDAQPSDPDDQQQKWWPFKDKQRHGDDQADTNRRIHRDDRDNDTIMMMTIMGTD